Protein AF-A0A957H5S6-F1 (afdb_monomer_lite)

Sequence (68 aa):
RPGQRVTYTVDAYDYAAANWPYLEMMALWMFRTPAPTKSYMDYFTLVTPEFIARPLYTALQQRTGNGP

Structure (mmCIF, N/CA/C/O backbone):
data_AF-A0A957H5S6-F1
#
_entry.id   AF-A0A957H5S6-F1
#
loop_
_atom_site.group_PDB
_atom_site.id
_atom_site.type_symbol
_atom_site.label_atom_id
_atom_site.label_alt_id
_atom_site.label_comp_id
_atom_site.label_asym_id
_atom_site.label_entity_id
_atom_site.label_seq_id
_atom_site.pdbx_PDB_ins_code
_atom_site.Cartn_x
_atom_site.Cartn_y
_atom_site.Cartn_z
_atom_site.occupancy
_atom_site.B_iso_or_equiv
_atom_site.auth_seq_id
_atom_site.auth_comp_id
_atom_site.auth_asym_id
_atom_site.auth_atom_id
_atom_site.pdbx_PDB_model_num
ATOM 1 N N . ARG A 1 1 ? 7.448 -15.066 2.057 1.00 62.47 1 ARG A N 1
ATOM 2 C CA . ARG A 1 1 ? 7.249 -15.438 0.626 1.00 62.47 1 ARG A CA 1
ATOM 3 C C . ARG A 1 1 ? 6.529 -14.291 -0.098 1.00 62.47 1 ARG A C 1
ATOM 5 O O . ARG A 1 1 ? 5.780 -13.599 0.580 1.00 62.47 1 ARG A O 1
ATOM 12 N N . PRO A 1 2 ? 6.722 -14.060 -1.413 1.00 59.44 2 PRO A N 1
ATOM 13 C CA . PRO A 1 2 ? 6.182 -12.884 -2.119 1.00 59.44 2 PRO A CA 1
ATOM 14 C C . PRO A 1 2 ? 4.675 -12.632 -1.918 1.00 59.44 2 PRO A C 1
ATOM 16 O O . PRO A 1 2 ? 4.290 -11.503 -1.637 1.00 59.44 2 PRO A O 1
ATOM 19 N N . GLY A 1 3 ? 3.837 -13.678 -1.947 1.00 64.06 3 GLY A N 1
ATOM 20 C CA . GLY A 1 3 ? 2.381 -13.543 -1.751 1.00 64.06 3 GLY A CA 1
ATOM 21 C C . GLY A 1 3 ? 1.938 -13.163 -0.330 1.00 64.06 3 GLY A C 1
ATOM 22 O O . GLY A 1 3 ? 0.908 -12.518 -0.154 1.00 64.06 3 GLY A O 1
ATOM 23 N N . GLN A 1 4 ? 2.740 -13.481 0.693 1.00 83.31 4 GLN A N 1
ATOM 24 C CA . GLN A 1 4 ? 2.409 -13.124 2.081 1.00 83.31 4 GLN A CA 1
ATOM 25 C C . GLN A 1 4 ? 2.481 -11.615 2.314 1.00 83.31 4 GLN A C 1
ATOM 27 O O . GLN A 1 4 ? 1.772 -11.096 3.160 1.00 83.31 4 GLN A O 1
ATOM 32 N N . ARG A 1 5 ? 3.310 -10.896 1.549 1.00 85.50 5 ARG A N 1
ATOM 33 C CA . ARG A 1 5 ? 3.469 -9.450 1.708 1.00 85.50 5 ARG A CA 1
ATOM 34 C C . ARG A 1 5 ? 2.205 -8.688 1.340 1.00 85.50 5 ARG A C 1
ATOM 36 O O . ARG A 1 5 ? 1.792 -7.836 2.107 1.00 85.50 5 ARG A O 1
ATOM 43 N N . VAL A 1 6 ? 1.608 -9.011 0.190 1.00 90.75 6 VAL A N 1
ATOM 44 C CA . VAL A 1 6 ? 0.350 -8.384 -0.244 1.00 90.75 6 VAL A CA 1
ATOM 45 C C . VAL A 1 6 ? -0.725 -8.612 0.808 1.00 90.75 6 VAL A C 1
ATOM 47 O O . VAL A 1 6 ? -1.335 -7.653 1.261 1.00 90.75 6 VAL A O 1
ATOM 50 N N . THR A 1 7 ? -0.863 -9.865 1.243 1.00 91.62 7 THR A N 1
ATOM 51 C CA . THR A 1 7 ? -1.811 -10.269 2.287 1.00 91.62 7 THR A CA 1
ATOM 52 C C . THR A 1 7 ? -1.595 -9.450 3.561 1.00 91.62 7 THR A C 1
ATOM 54 O O . THR A 1 7 ? -2.477 -8.707 3.958 1.00 91.62 7 THR A O 1
ATOM 57 N N . TYR A 1 8 ? -0.383 -9.447 4.126 1.00 92.75 8 TYR A N 1
ATOM 58 C CA . TYR A 1 8 ? -0.101 -8.712 5.363 1.00 92.75 8 TYR A CA 1
ATOM 59 C C . TYR A 1 8 ? -0.266 -7.196 5.242 1.00 92.75 8 TYR A C 1
ATOM 61 O O . TYR A 1 8 ? -0.668 -6.552 6.206 1.00 92.75 8 TYR A O 1
ATOM 69 N N . THR A 1 9 ? 0.044 -6.600 4.087 1.00 92.25 9 THR A N 1
ATOM 70 C CA . THR A 1 9 ? -0.174 -5.163 3.886 1.00 92.25 9 THR A CA 1
ATOM 71 C C . THR A 1 9 ? -1.662 -4.822 3.810 1.00 92.25 9 THR A C 1
ATOM 73 O O . THR A 1 9 ? -2.058 -3.783 4.327 1.00 92.25 9 THR A O 1
ATOM 76 N N . VAL A 1 10 ? -2.486 -5.680 3.203 1.00 92.69 10 VAL A N 1
ATOM 77 C CA . VAL A 1 10 ? -3.946 -5.506 3.178 1.00 92.69 10 VAL A CA 1
ATOM 78 C C . VAL A 1 10 ? -4.540 -5.747 4.568 1.00 92.69 10 VAL A C 1
ATOM 80 O O . VAL A 1 10 ? -5.251 -4.880 5.070 1.00 92.69 10 VAL A O 1
ATOM 83 N N . ASP A 1 11 ? -4.168 -6.843 5.233 1.00 94.56 11 ASP A N 1
ATOM 84 C CA . ASP A 1 11 ? -4.647 -7.205 6.576 1.00 94.56 11 ASP A CA 1
ATOM 85 C C . ASP A 1 11 ? -4.304 -6.137 7.627 1.00 94.56 11 ASP A C 1
ATOM 87 O O . ASP A 1 11 ? -5.025 -5.970 8.609 1.00 94.56 11 ASP A O 1
ATOM 91 N N . ALA A 1 12 ? -3.227 -5.367 7.427 1.00 94.25 12 ALA A N 1
ATOM 92 C CA . ALA A 1 12 ? -2.885 -4.249 8.302 1.00 94.25 12 ALA A CA 1
ATOM 93 C C . ALA A 1 12 ? -3.997 -3.183 8.361 1.00 94.25 12 ALA A C 1
ATOM 95 O O . ALA A 1 12 ? -4.184 -2.572 9.412 1.00 94.25 12 ALA A O 1
ATOM 96 N N . TYR A 1 13 ? -4.765 -2.982 7.280 1.00 93.00 13 TYR A N 1
ATOM 97 C CA . TYR A 1 13 ? -5.929 -2.085 7.292 1.00 93.00 13 TYR A CA 1
ATOM 98 C C . TYR A 1 13 ? -7.063 -2.642 8.150 1.00 93.00 13 TYR A C 1
ATOM 100 O O . TYR A 1 13 ? -7.690 -1.887 8.889 1.00 93.00 13 TYR A O 1
ATOM 108 N N . ASP A 1 14 ? -7.313 -3.950 8.080 1.00 92.38 14 ASP A N 1
ATOM 109 C CA . ASP A 1 14 ? -8.338 -4.603 8.899 1.00 92.38 14 ASP A CA 1
ATOM 110 C C . ASP A 1 14 ? -7.945 -4.582 10.376 1.00 92.38 14 ASP A C 1
ATOM 112 O O . ASP A 1 14 ? -8.757 -4.249 11.241 1.00 92.38 14 ASP A O 1
ATOM 116 N N . TYR A 1 15 ? -6.668 -4.839 10.663 1.00 96.00 15 TYR A N 1
ATOM 117 C CA . TYR A 1 15 ? -6.121 -4.727 12.006 1.00 96.00 15 TYR A CA 1
ATOM 118 C C . TYR A 1 15 ? -6.249 -3.301 12.550 1.00 96.00 15 TYR A C 1
ATOM 120 O O . TYR A 1 15 ? -6.725 -3.121 13.670 1.00 96.00 15 TYR A O 1
ATOM 128 N N . ALA A 1 16 ? -5.852 -2.290 11.774 1.00 95.94 16 ALA A N 1
ATOM 129 C CA . ALA A 1 16 ? -5.948 -0.892 12.178 1.00 95.94 16 ALA A CA 1
ATOM 130 C C . ALA A 1 16 ? -7.403 -0.484 12.448 1.00 95.94 16 ALA A C 1
ATOM 132 O O . ALA A 1 16 ? -7.684 0.097 13.493 1.00 95.94 16 ALA A O 1
ATOM 133 N N . ALA A 1 17 ? -8.332 -0.857 11.564 1.00 92.12 17 ALA A N 1
ATOM 134 C CA . ALA A 1 17 ? -9.755 -0.572 11.735 1.00 92.12 17 ALA A CA 1
ATOM 135 C C . ALA A 1 17 ? -10.339 -1.221 13.003 1.00 92.12 17 ALA A C 1
ATOM 137 O O . ALA A 1 17 ? -11.157 -0.610 13.684 1.00 92.12 17 ALA A O 1
ATOM 138 N N . ALA A 1 18 ? -9.909 -2.442 13.338 1.00 96.44 18 ALA A N 1
ATOM 139 C CA . ALA A 1 18 ? -10.395 -3.163 14.512 1.00 96.44 18 ALA A CA 1
ATOM 140 C C . ALA A 1 18 ? -9.761 -2.695 15.833 1.00 96.44 18 ALA A C 1
ATOM 142 O O . ALA A 1 18 ? -10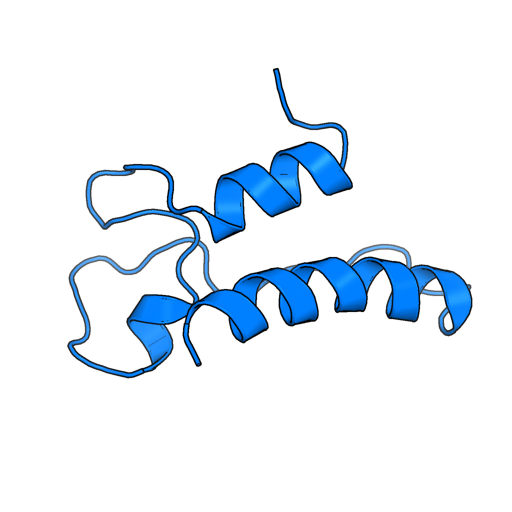.415 -2.741 16.873 1.00 96.44 18 ALA A O 1
ATOM 143 N N . ASN A 1 19 ? -8.491 -2.275 15.817 1.00 98.25 19 ASN A N 1
ATOM 144 C CA . ASN A 1 19 ? -7.713 -2.053 17.041 1.00 98.25 19 ASN A CA 1
ATOM 145 C C . ASN A 1 19 ? -7.423 -0.579 17.338 1.00 98.25 19 ASN A C 1
ATOM 147 O O . ASN A 1 19 ? -7.136 -0.241 18.487 1.00 98.25 19 ASN A O 1
ATOM 151 N N . TRP A 1 20 ? -7.479 0.303 16.339 1.00 97.56 20 TRP A N 1
ATOM 152 C CA . TRP A 1 20 ? -7.123 1.717 16.472 1.00 97.56 20 TRP A CA 1
ATOM 153 C C . TRP A 1 20 ? -8.308 2.606 16.071 1.00 97.56 20 TRP A C 1
ATOM 155 O O . TRP A 1 20 ? -8.264 3.259 15.030 1.00 97.56 20 TRP A O 1
ATOM 165 N N . PRO A 1 21 ? -9.369 2.683 16.899 1.00 95.62 21 PRO A N 1
ATOM 166 C CA . PRO A 1 21 ? -10.588 3.433 16.568 1.00 95.62 21 PRO A CA 1
ATOM 167 C C . PRO A 1 21 ? -10.368 4.948 16.422 1.00 95.62 21 PRO A C 1
ATOM 169 O O . PRO A 1 21 ? -11.238 5.653 15.926 1.00 95.62 21 PRO A O 1
ATOM 172 N N . TYR A 1 22 ? -9.215 5.451 16.864 1.00 96.31 22 TYR A N 1
ATOM 173 C CA . TYR A 1 22 ? -8.794 6.846 16.736 1.00 96.31 22 TYR A CA 1
ATOM 174 C C . TYR A 1 22 ? -7.977 7.123 15.463 1.00 96.31 22 TYR A C 1
ATOM 176 O O . TYR A 1 22 ? -7.558 8.257 15.243 1.00 96.31 22 TYR A O 1
ATOM 184 N N . LEU A 1 23 ? -7.667 6.105 14.652 1.00 97.19 23 LEU A N 1
ATOM 185 C CA . LEU A 1 23 ? -6.874 6.294 13.444 1.00 97.19 23 LEU A CA 1
ATOM 186 C C . LEU A 1 23 ? -7.741 6.876 12.323 1.00 97.19 23 LEU A C 1
ATOM 188 O O . LEU A 1 23 ? -8.603 6.195 11.777 1.00 97.19 23 LEU A O 1
ATOM 192 N N . GLU A 1 24 ? -7.449 8.110 11.924 1.00 94.94 24 GLU A N 1
ATOM 193 C CA . GLU A 1 24 ? -8.171 8.780 10.834 1.00 94.94 24 GLU A CA 1
ATOM 194 C C . GLU A 1 24 ? -7.587 8.479 9.445 1.00 94.94 24 GLU A C 1
ATOM 196 O O . GLU A 1 24 ? -8.304 8.497 8.446 1.00 94.94 24 GLU A O 1
ATOM 201 N N . MET A 1 25 ? -6.280 8.204 9.353 1.00 94.31 25 MET A N 1
ATOM 202 C CA . MET A 1 25 ? -5.596 8.006 8.074 1.00 94.31 25 MET A CA 1
ATOM 203 C C . MET A 1 25 ? -4.387 7.078 8.208 1.00 94.31 25 MET A C 1
ATOM 205 O O . MET A 1 25 ? -3.596 7.199 9.142 1.00 94.31 25 MET A O 1
ATOM 209 N N . MET A 1 26 ? -4.220 6.176 7.236 1.00 93.44 26 MET A N 1
ATOM 210 C CA . MET A 1 26 ? -3.038 5.326 7.100 1.00 93.44 26 MET A CA 1
ATOM 211 C C . MET A 1 26 ? -2.384 5.542 5.736 1.00 93.44 26 MET A C 1
ATOM 213 O O . MET A 1 26 ? -2.981 5.256 4.696 1.00 93.44 26 MET A O 1
ATOM 217 N N . ALA A 1 27 ? -1.138 6.013 5.746 1.00 92.75 27 ALA A N 1
ATOM 218 C CA . ALA A 1 27 ? -0.317 6.159 4.551 1.00 92.75 27 ALA A CA 1
ATOM 219 C C . ALA A 1 27 ? 0.653 4.980 4.417 1.00 92.75 27 ALA A C 1
ATOM 221 O O . ALA A 1 27 ? 1.268 4.551 5.393 1.00 92.75 27 ALA A O 1
ATOM 222 N N . LEU A 1 28 ? 0.821 4.479 3.192 1.00 91.69 28 LEU A N 1
ATOM 223 C CA . LEU A 1 28 ? 1.762 3.405 2.891 1.00 91.69 28 LEU A CA 1
ATOM 224 C C . LEU A 1 28 ? 3.041 3.940 2.259 1.00 91.69 28 LEU A C 1
ATOM 226 O O . LEU A 1 28 ? 3.018 4.711 1.299 1.00 91.69 28 LEU A 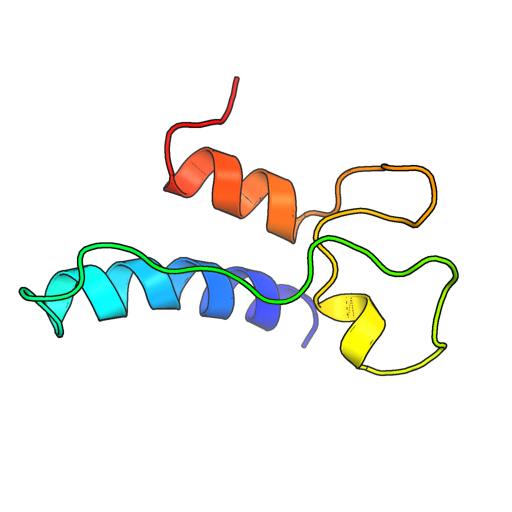O 1
ATOM 230 N N . TRP A 1 29 ? 4.164 3.437 2.758 1.00 91.31 29 TRP A N 1
ATOM 231 C CA . TRP A 1 29 ? 5.466 3.600 2.133 1.00 91.31 29 TRP A CA 1
ATOM 232 C C . TRP A 1 29 ? 5.801 2.344 1.309 1.00 91.31 29 TRP A C 1
ATOM 234 O O . TRP A 1 29 ? 5.725 1.235 1.830 1.00 91.31 29 TRP A O 1
ATOM 244 N N . MET A 1 30 ? 6.186 2.417 0.036 1.00 92.06 30 MET A N 1
ATOM 245 C CA . MET A 1 30 ? 6.389 3.589 -0.826 1.00 92.06 30 MET A CA 1
ATOM 246 C C . MET A 1 30 ? 5.626 3.413 -2.137 1.00 92.06 30 MET A C 1
ATOM 248 O O . MET A 1 30 ? 5.492 2.301 -2.638 1.00 92.06 30 MET A O 1
ATOM 252 N N . PHE A 1 31 ? 5.188 4.513 -2.746 1.00 95.06 31 PHE A N 1
ATOM 253 C CA . PHE A 1 31 ? 4.499 4.445 -4.033 1.00 95.06 31 PHE A CA 1
ATOM 254 C C . PHE A 1 31 ? 5.407 3.885 -5.145 1.00 95.06 31 PHE A C 1
ATOM 256 O O . PHE A 1 31 ? 5.061 2.896 -5.791 1.00 95.06 31 PHE A O 1
ATOM 263 N N . ARG A 1 32 ? 6.596 4.476 -5.334 1.00 95.12 32 ARG A N 1
ATOM 264 C CA . ARG A 1 32 ? 7.606 4.042 -6.314 1.00 95.12 32 ARG A CA 1
ATOM 265 C C . ARG A 1 32 ? 8.997 4.571 -5.967 1.00 95.12 32 ARG A C 1
ATOM 267 O O . ARG A 1 32 ? 9.122 5.521 -5.197 1.00 95.12 32 ARG A O 1
ATOM 274 N N . THR A 1 33 ? 10.012 4.046 -6.643 1.00 94.25 33 THR A N 1
ATOM 275 C CA . THR A 1 33 ? 11.360 4.632 -6.713 1.00 94.25 33 THR A CA 1
ATOM 276 C C . THR A 1 33 ? 11.649 5.181 -8.119 1.00 94.25 33 THR A C 1
ATOM 278 O O . THR A 1 33 ? 10.983 4.777 -9.079 1.00 94.25 33 THR A O 1
ATOM 281 N N . PRO A 1 34 ? 12.631 6.094 -8.285 1.00 94.50 34 PRO A N 1
ATOM 282 C CA . PRO A 1 34 ? 13.039 6.589 -9.605 1.00 94.50 34 PRO A CA 1
ATOM 283 C C . PRO A 1 34 ? 13.616 5.501 -10.522 1.00 94.50 34 PRO A C 1
ATOM 285 O O . PRO A 1 34 ? 13.466 5.589 -11.733 1.00 94.50 34 PRO A O 1
ATOM 288 N N . ALA A 1 35 ? 14.253 4.484 -9.937 1.00 95.12 35 ALA A N 1
ATOM 289 C CA . ALA A 1 35 ? 14.815 3.313 -10.606 1.00 95.12 35 ALA A CA 1
ATOM 290 C C . ALA A 1 35 ? 14.820 2.116 -9.631 1.00 95.12 35 ALA A C 1
ATOM 292 O O . ALA A 1 35 ? 14.702 2.337 -8.417 1.00 95.12 35 ALA A O 1
ATOM 293 N N . PRO A 1 36 ? 14.965 0.861 -10.104 1.00 92.62 36 PRO A N 1
ATOM 294 C CA . PRO A 1 36 ? 15.082 -0.296 -9.219 1.00 92.62 36 PRO A CA 1
ATOM 295 C C . PRO A 1 36 ? 16.266 -0.130 -8.263 1.00 92.62 36 PRO A C 1
ATOM 297 O O . PRO A 1 36 ? 17.402 0.060 -8.702 1.00 92.62 36 PRO A O 1
ATOM 300 N N . THR A 1 37 ? 16.013 -0.215 -6.957 1.00 93.69 37 THR A N 1
ATOM 301 C CA . THR A 1 37 ? 17.068 -0.107 -5.936 1.00 93.69 37 THR A CA 1
ATOM 302 C C . THR A 1 37 ? 17.871 -1.397 -5.798 1.00 93.69 37 THR A C 1
ATOM 304 O O . THR A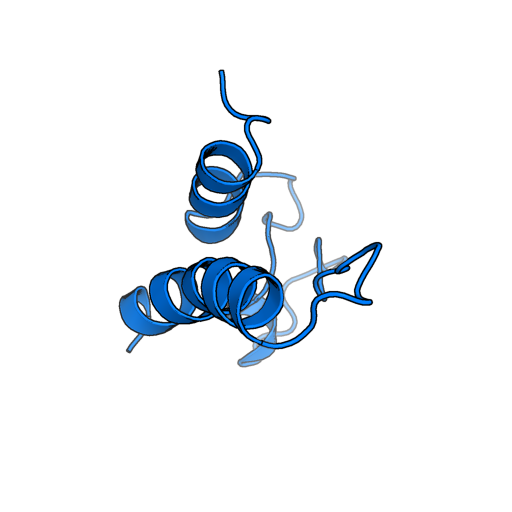 1 37 ? 18.904 -1.409 -5.134 1.00 93.69 37 THR A O 1
ATOM 307 N N . LYS A 1 38 ? 17.403 -2.486 -6.428 1.00 92.50 38 LYS A N 1
ATOM 308 C CA . LYS A 1 38 ? 17.962 -3.842 -6.345 1.00 92.50 38 LYS A CA 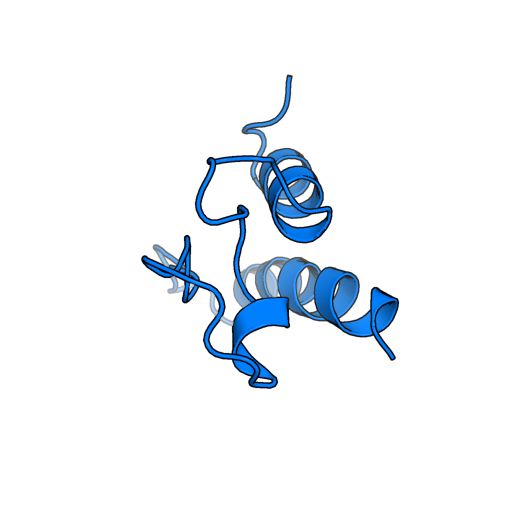1
ATOM 309 C C . LYS A 1 38 ? 18.046 -4.325 -4.896 1.00 92.50 38 LYS A C 1
ATOM 311 O O . LYS A 1 38 ? 18.961 -5.051 -4.517 1.00 92.50 38 LYS A O 1
ATOM 316 N N . SER A 1 39 ? 17.068 -3.916 -4.091 1.00 90.88 39 SER A N 1
ATOM 317 C CA . SER A 1 39 ? 16.963 -4.241 -2.672 1.00 90.88 39 SER A CA 1
ATOM 318 C C . SER A 1 39 ? 15.57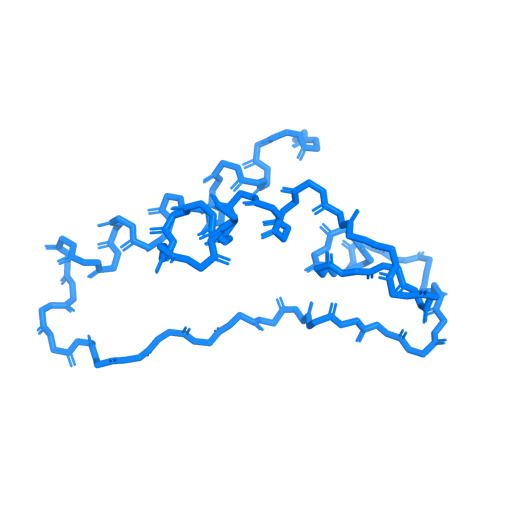9 -4.792 -2.336 1.00 90.88 39 SER A C 1
ATOM 320 O O . SER A 1 39 ? 14.640 -4.716 -3.130 1.00 90.88 39 SER A O 1
ATOM 322 N N . TYR A 1 40 ? 15.419 -5.320 -1.122 1.00 88.12 40 TYR A N 1
ATOM 323 C CA . TYR A 1 40 ? 14.133 -5.854 -0.668 1.00 88.12 40 TYR A CA 1
ATOM 324 C C . TYR A 1 40 ? 13.002 -4.803 -0.636 1.00 88.12 40 TYR A C 1
ATOM 326 O O . TYR A 1 40 ? 11.820 -5.173 -0.600 1.00 88.12 40 TYR A O 1
ATOM 334 N N . MET A 1 41 ? 13.359 -3.513 -0.646 1.00 86.12 41 MET A N 1
ATOM 335 C CA . MET A 1 41 ? 12.424 -2.390 -0.663 1.00 86.12 41 MET A CA 1
ATOM 336 C C . MET A 1 41 ? 11.646 -2.304 -1.977 1.00 86.12 41 MET A C 1
ATOM 338 O O . MET A 1 41 ? 10.483 -1.908 -1.960 1.00 86.12 41 MET A O 1
ATOM 342 N N . ASP A 1 42 ? 12.222 -2.763 -3.096 1.00 89.69 42 ASP A N 1
ATOM 343 C CA . ASP A 1 42 ? 11.559 -2.730 -4.410 1.00 89.69 42 ASP A CA 1
ATOM 344 C C . ASP A 1 42 ? 10.254 -3.541 -4.415 1.00 89.69 42 ASP A C 1
ATOM 346 O O . ASP A 1 42 ? 9.293 -3.204 -5.107 1.00 89.69 42 ASP A O 1
ATOM 350 N N . TYR A 1 43 ? 10.182 -4.582 -3.586 1.00 88.19 43 TYR A N 1
ATOM 351 C CA . TYR A 1 43 ? 9.004 -5.430 -3.427 1.00 88.19 43 TYR A CA 1
ATOM 352 C C . TYR A 1 43 ? 7.873 -4.774 -2.597 1.00 88.19 43 TYR A C 1
ATOM 354 O O . TYR A 1 43 ? 6.826 -5.393 -2.424 1.00 88.19 43 TYR A O 1
ATOM 362 N N . PHE A 1 44 ? 8.080 -3.582 -2.018 1.00 90.38 44 PHE A N 1
ATOM 363 C CA . PHE A 1 44 ? 7.041 -2.785 -1.338 1.00 90.38 44 PHE A CA 1
ATOM 364 C C . PHE A 1 44 ? 6.521 -1.6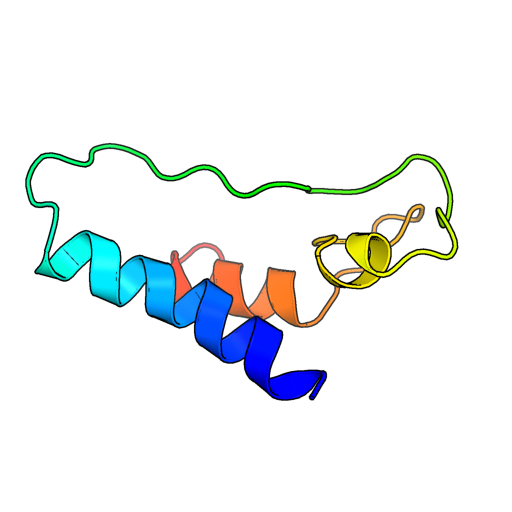21 -2.197 1.00 90.38 44 PHE A C 1
ATOM 366 O O . PHE A 1 44 ? 5.621 -0.908 -1.764 1.00 90.38 44 PHE A O 1
ATOM 373 N N . THR A 1 45 ? 7.065 -1.423 -3.403 1.00 94.56 45 THR A N 1
ATOM 374 C CA . THR A 1 45 ? 6.545 -0.409 -4.330 1.00 94.56 45 THR A CA 1
ATOM 375 C C . THR A 1 45 ? 5.143 -0.783 -4.818 1.00 94.56 45 THR A C 1
ATOM 377 O O . THR A 1 45 ? 4.836 -1.962 -5.015 1.00 94.56 45 THR A O 1
ATOM 380 N N . LEU A 1 46 ? 4.285 0.216 -5.024 1.00 95.25 46 LEU A N 1
ATOM 381 C CA . LEU A 1 46 ? 2.942 0.024 -5.581 1.00 95.25 46 LEU A CA 1
ATOM 382 C C . LEU A 1 46 ? 2.987 -0.079 -7.111 1.00 95.25 46 LEU A C 1
ATOM 384 O O . LEU A 1 46 ? 2.224 -0.829 -7.719 1.00 95.25 46 LEU A O 1
ATOM 388 N N . VAL A 1 47 ? 3.937 0.612 -7.737 1.00 96.06 47 VAL A N 1
ATOM 389 C CA . VAL A 1 47 ? 4.134 0.594 -9.189 1.00 96.06 47 VAL A CA 1
ATOM 390 C C . VAL A 1 47 ? 5.605 0.395 -9.559 1.00 96.06 47 VAL A C 1
ATOM 392 O O . VAL A 1 47 ? 6.505 0.609 -8.743 1.00 96.06 47 VAL A O 1
ATOM 395 N N . THR A 1 48 ? 5.875 -0.035 -10.793 1.00 94.62 48 THR A N 1
ATOM 396 C CA . THR A 1 48 ? 7.230 0.024 -11.371 1.00 94.62 48 THR A CA 1
ATOM 397 C C . THR A 1 48 ? 7.644 1.481 -11.636 1.00 94.62 48 THR A C 1
ATOM 399 O O . THR A 1 48 ? 6.793 2.375 -11.593 1.00 94.62 48 THR A O 1
ATOM 402 N N . PRO A 1 49 ? 8.931 1.769 -11.918 1.00 95.06 49 PRO A N 1
ATOM 403 C CA . PRO A 1 49 ? 9.357 3.116 -12.310 1.00 95.06 49 PRO A CA 1
ATOM 404 C C . PRO A 1 49 ? 8.574 3.694 -13.503 1.00 95.06 49 PRO A C 1
ATOM 406 O O . PRO A 1 49 ? 8.339 4.898 -13.544 1.00 95.06 49 PRO A O 1
ATOM 409 N N . GLU A 1 50 ? 8.103 2.835 -14.411 1.00 96.50 50 GLU A N 1
ATOM 410 C CA . GLU A 1 50 ? 7.278 3.147 -15.587 1.00 96.50 50 GLU A CA 1
ATOM 411 C C . GLU A 1 50 ? 5.766 3.183 -15.281 1.00 96.50 50 GLU A C 1
ATOM 413 O O . GLU A 1 50 ? 4.950 3.158 -16.197 1.00 96.50 50 GLU A O 1
ATOM 418 N N . PHE A 1 51 ? 5.379 3.233 -14.002 1.00 95.38 51 PHE A N 1
ATOM 419 C CA . PHE A 1 51 ? 3.988 3.276 -13.532 1.00 95.38 51 PHE A CA 1
ATOM 420 C C . PHE A 1 51 ? 3.144 2.035 -13.858 1.00 95.38 51 PHE A C 1
ATOM 422 O O . PHE A 1 51 ? 1.915 2.098 -13.867 1.00 95.38 51 PHE A O 1
ATOM 429 N N . ILE A 1 52 ? 3.771 0.873 -14.047 1.00 96.06 52 ILE A N 1
ATOM 430 C CA . ILE A 1 52 ? 3.025 -0.380 -14.184 1.00 96.06 52 ILE A CA 1
ATOM 431 C C . ILE A 1 52 ? 2.571 -0.854 -12.801 1.00 96.06 52 ILE A C 1
ATOM 433 O O . ILE A 1 52 ? 3.392 -1.025 -11.895 1.00 96.06 52 ILE A O 1
ATOM 437 N N . ALA A 1 53 ? 1.263 -1.064 -12.639 1.00 94.94 53 ALA A N 1
ATOM 438 C CA . ALA A 1 53 ? 0.664 -1.518 -11.388 1.00 94.94 53 ALA A CA 1
ATOM 439 C C . ALA A 1 53 ? 1.236 -2.872 -10.946 1.00 94.94 53 ALA A C 1
ATOM 441 O O . ALA A 1 53 ? 1.294 -3.832 -11.718 1.00 94.94 53 ALA A O 1
ATOM 442 N N . ARG A 1 54 ? 1.640 -2.962 -9.676 1.00 93.12 54 ARG A N 1
ATOM 443 C CA . ARG A 1 54 ? 2.013 -4.229 -9.040 1.00 93.12 54 ARG A CA 1
ATOM 444 C C . ARG A 1 54 ? 0.800 -4.841 -8.333 1.00 93.12 54 ARG A C 1
ATOM 446 O O . ARG A 1 54 ? -0.095 -4.100 -7.930 1.00 93.12 54 ARG A O 1
ATOM 453 N N . PRO A 1 55 ? 0.796 -6.163 -8.070 1.00 92.81 55 PRO A N 1
ATOM 454 C CA . PRO A 1 55 ? -0.317 -6.828 -7.385 1.00 92.81 55 PRO A CA 1
ATOM 455 C C . PRO A 1 55 ? -0.728 -6.179 -6.054 1.00 92.81 55 PRO A C 1
ATOM 457 O O . PRO A 1 55 ? -1.911 -6.141 -5.732 1.00 92.81 55 PRO A O 1
ATOM 460 N N . LEU A 1 56 ? 0.234 -5.626 -5.303 1.00 92.50 56 LEU A N 1
ATOM 461 C CA . LEU A 1 56 ? -0.044 -4.900 -4.062 1.00 92.50 56 LEU A CA 1
ATOM 462 C C . LEU A 1 56 ? -0.946 -3.677 -4.291 1.00 92.50 56 LEU A C 1
ATOM 464 O O . LEU A 1 56 ? -1.851 -3.435 -3.501 1.00 92.50 56 LEU A O 1
ATOM 468 N N . TYR A 1 57 ? -0.728 -2.924 -5.370 1.00 94.69 57 TYR A N 1
ATOM 469 C CA . TYR A 1 57 ? -1.512 -1.726 -5.659 1.00 94.69 57 TYR A CA 1
ATOM 470 C C . TYR A 1 57 ? -2.963 -2.063 -5.990 1.00 94.69 57 TYR A C 1
ATOM 472 O O . TYR A 1 57 ? -3.872 -1.485 -5.402 1.00 94.69 57 TYR A O 1
ATOM 480 N N . THR A 1 58 ? -3.181 -3.067 -6.842 1.00 94.50 58 THR A N 1
ATOM 481 C CA . THR A 1 58 ? -4.530 -3.540 -7.180 1.00 94.50 58 THR A CA 1
ATOM 482 C C . THR A 1 58 ? -5.271 -4.069 -5.950 1.00 94.50 58 THR A C 1
ATOM 484 O O . THR A 1 58 ? -6.440 -3.746 -5.757 1.00 94.50 58 THR A O 1
ATOM 487 N N . ALA A 1 59 ? -4.594 -4.823 -5.078 1.00 93.50 59 ALA A N 1
ATOM 488 C CA . ALA A 1 59 ? -5.198 -5.324 -3.843 1.00 93.50 59 ALA A CA 1
ATOM 489 C C . ALA A 1 59 ? -5.613 -4.184 -2.892 1.00 93.50 59 ALA A C 1
ATOM 491 O O . ALA A 1 59 ? -6.693 -4.221 -2.304 1.00 93.50 59 ALA A O 1
ATOM 492 N N . LEU A 1 60 ? -4.795 -3.132 -2.782 1.00 93.69 60 LEU A N 1
ATOM 493 C CA . LEU A 1 60 ? -5.120 -1.948 -1.982 1.00 93.69 60 LEU A CA 1
ATOM 494 C C . LEU A 1 60 ? -6.279 -1.140 -2.569 1.00 93.69 60 LEU A C 1
ATOM 496 O O . LEU A 1 60 ? -7.136 -0.679 -1.817 1.00 93.69 60 LEU A O 1
ATOM 500 N N . GLN A 1 61 ? -6.339 -0.983 -3.894 1.00 94.38 61 GLN A N 1
ATOM 501 C CA . GLN A 1 61 ? -7.469 -0.331 -4.561 1.00 94.38 61 GLN A CA 1
ATOM 502 C C . GLN A 1 61 ? -8.779 -1.060 -4.256 1.00 94.38 61 GLN A C 1
ATOM 504 O O . GLN A 1 61 ? -9.738 -0.425 -3.826 1.00 94.38 61 GLN A O 1
ATOM 509 N N . GLN A 1 62 ? -8.793 -2.389 -4.386 1.00 93.75 62 GLN A N 1
ATOM 510 C CA . GLN A 1 62 ? -9.954 -3.210 -4.035 1.00 93.75 62 GLN A CA 1
ATOM 511 C C . GLN A 1 62 ? -10.335 -3.046 -2.559 1.00 93.75 62 GLN A C 1
ATOM 513 O O . GLN A 1 62 ? -11.495 -2.784 -2.251 1.00 93.75 62 GLN A O 1
ATOM 518 N N . ARG A 1 63 ? -9.362 -3.118 -1.639 1.00 92.31 63 ARG A N 1
ATOM 519 C CA . ARG A 1 63 ? -9.620 -2.979 -0.197 1.00 92.31 63 ARG A CA 1
ATOM 520 C C . ARG A 1 63 ? -10.151 -1.599 0.195 1.00 92.31 63 ARG A C 1
ATOM 522 O O . ARG A 1 63 ? -10.935 -1.499 1.136 1.00 92.31 63 ARG A O 1
ATOM 529 N N . THR A 1 64 ? -9.698 -0.541 -0.470 1.00 89.69 64 THR A N 1
ATOM 530 C CA . THR A 1 64 ? -10.060 0.850 -0.142 1.00 89.69 64 THR A CA 1
ATOM 531 C C . THR A 1 64 ? -11.255 1.380 -0.937 1.00 89.69 64 THR A C 1
ATOM 533 O O . THR A 1 64 ? -11.633 2.530 -0.743 1.00 89.69 64 THR A O 1
ATOM 536 N N . GLY A 1 65 ? -11.859 0.568 -1.814 1.00 89.69 65 GLY A N 1
ATOM 537 C CA . GLY A 1 65 ? -12.980 0.991 -2.662 1.00 89.69 65 GLY A CA 1
ATOM 538 C C . GLY A 1 65 ? -12.580 1.908 -3.825 1.00 89.69 65 GLY A C 1
ATOM 539 O O . GLY A 1 65 ? -13.438 2.561 -4.403 1.00 89.69 65 GLY A O 1
ATOM 540 N N . ASN A 1 66 ? -11.289 1.953 -4.173 1.00 87.12 66 ASN A N 1
ATOM 541 C CA . ASN A 1 66 ? -10.723 2.744 -5.276 1.00 87.12 66 ASN A CA 1
ATOM 542 C C . ASN A 1 66 ? -10.390 1.886 -6.515 1.00 87.12 66 ASN A C 1
ATOM 544 O O . ASN A 1 66 ? -9.576 2.286 -7.354 1.00 87.12 66 ASN A O 1
ATOM 548 N N . GLY A 1 67 ? -10.920 0.662 -6.579 1.00 79.62 67 GLY A N 1
ATOM 549 C CA . GLY A 1 67 ? -10.840 -0.199 -7.759 1.00 79.62 67 GLY A CA 1
ATOM 550 C C . GLY A 1 67 ? -11.855 0.213 -8.833 1.00 79.62 67 GLY A C 1
ATOM 551 O O . GLY A 1 67 ? -12.762 0.987 -8.527 1.00 79.62 67 GLY A O 1
ATOM 552 N N . PRO A 1 68 ? -11.692 -0.268 -10.079 1.00 67.62 68 PRO A N 1
ATOM 553 C CA . PRO A 1 68 ? -12.729 -0.145 -11.102 1.00 67.62 68 PRO A CA 1
ATOM 554 C C . PRO A 1 68 ? -14.026 -0.862 -10.704 1.00 67.62 68 PRO A C 1
ATOM 556 O O . PRO A 1 68 ? -13.953 -1.819 -9.895 1.00 67.62 68 PRO A O 1
#

Radius of gyration: 12.88 Å; chains: 1; bounding box: 31×24×33 Å

Foldseek 3Di:
DLVVVLVVVLVVVVVCVVPPVPDPDDDAPDQEDCADPVDPSRSRHQAYNVRHGDPSVQSVCVSVVNHD

Secondary structure (DSSP, 8-state):
-HHHHHHHHHHHHHHHHHH-TT----PPS-S--SS--SSGGGGG-SB-TT-PBPHHHHHHHHHHT---

pLDDT: mean 91.16, std 7.7, range [59.44, 98.25]